Protein AF-A0A6C0LK31-F1 (afdb_monomer)

Nearest PDB structures (foldseek):
  6zw6-assembly1_A  TM=3.833E-01  e=3.699E+00  Nostoc punctiforme
  6zw5-assembly1_A  TM=3.862E-01  e=7.317E+00  Nostoc punctiforme
  7zch-assembly1_A  TM=4.037E-01  e=6.877E+00  Homo sapiens

Radius of gyration: 30.82 Å; Cα contacts (8 Å, |Δi|>4): 39; chains: 1; bounding box: 70×50×76 Å

pLDDT: mean 77.74, std 17.27, range [34.91, 95.25]

Structure (mmCIF, N/CA/C/O backbone):
data_AF-A0A6C0LK31-F1
#
_entry.id   AF-A0A6C0LK31-F1
#
loop_
_atom_site.group_PDB
_atom_site.id
_atom_site.type_symbol
_atom_site.label_atom_id
_atom_site.label_alt_id
_atom_site.label_comp_id
_atom_site.label_asym_id
_atom_site.label_entity_id
_atom_site.label_seq_id
_atom_site.pdbx_PDB_ins_code
_atom_site.Cartn_x
_atom_site.Cartn_y
_atom_site.Cartn_z
_atom_site.occupancy
_atom_site.B_iso_or_equiv
_atom_site.auth_seq_id
_atom_site.auth_comp_id
_atom_site.auth_asym_id
_atom_site.auth_atom_id
_atom_site.pdbx_PDB_model_num
ATOM 1 N N . MET A 1 1 ? 47.644 34.933 -44.705 1.00 59.09 1 MET A N 1
ATOM 2 C CA . MET A 1 1 ? 46.760 33.971 -44.021 1.00 59.09 1 MET A CA 1
ATOM 3 C C . MET A 1 1 ? 46.422 32.898 -45.023 1.00 59.09 1 MET A C 1
ATOM 5 O O . MET A 1 1 ? 45.909 33.230 -46.085 1.00 59.09 1 MET A O 1
ATOM 9 N N . ASP A 1 2 ? 46.806 31.662 -44.735 1.00 81.31 2 ASP A N 1
ATOM 10 C CA . ASP A 1 2 ? 46.679 30.554 -45.677 1.00 81.31 2 ASP A CA 1
ATOM 11 C C . ASP A 1 2 ? 45.204 30.268 -45.976 1.00 81.31 2 ASP A C 1
ATOM 13 O O . ASP A 1 2 ? 44.368 30.251 -45.069 1.00 81.31 2 ASP A O 1
ATOM 17 N N . MET A 1 3 ? 44.864 30.061 -47.252 1.00 80.81 3 MET A N 1
ATOM 18 C CA . MET A 1 3 ? 43.480 29.822 -47.694 1.00 80.81 3 MET A CA 1
ATOM 19 C C . MET A 1 3 ? 42.827 28.620 -46.990 1.00 80.81 3 MET A C 1
ATOM 21 O O . MET A 1 3 ? 41.614 28.593 -46.794 1.00 80.81 3 MET A O 1
ATOM 25 N N . THR A 1 4 ? 43.630 27.660 -46.536 1.00 81.38 4 THR A N 1
ATOM 26 C CA . THR A 1 4 ? 43.205 26.517 -45.719 1.00 81.38 4 THR A CA 1
ATOM 27 C C . THR A 1 4 ? 42.733 26.917 -44.320 1.00 81.38 4 THR A C 1
ATOM 29 O O . THR A 1 4 ? 41.762 26.349 -43.823 1.00 81.38 4 THR A O 1
ATOM 32 N N . LEU A 1 5 ? 43.350 27.926 -43.698 1.00 80.69 5 LEU A N 1
ATOM 33 C CA . LEU A 1 5 ? 42.956 28.419 -42.375 1.00 80.69 5 LEU A CA 1
ATOM 34 C C . LEU A 1 5 ? 41.627 29.187 -42.440 1.00 80.69 5 LEU A C 1
ATOM 36 O O . LEU A 1 5 ? 40.782 29.045 -41.558 1.00 80.69 5 LEU A O 1
ATOM 40 N N . VAL A 1 6 ? 41.402 29.932 -43.528 1.00 84.75 6 VAL A N 1
ATOM 41 C CA . VAL A 1 6 ? 40.128 30.626 -43.787 1.00 84.75 6 VAL A CA 1
ATOM 42 C C . VAL A 1 6 ? 38.991 29.624 -44.014 1.00 84.75 6 VAL A C 1
ATOM 44 O O . VAL A 1 6 ? 37.902 29.801 -43.469 1.00 84.75 6 VAL A O 1
ATOM 47 N N . LEU A 1 7 ? 39.245 28.538 -44.752 1.00 84.25 7 LEU A N 1
ATOM 48 C CA . LEU A 1 7 ? 38.250 27.491 -45.001 1.00 84.25 7 LEU A CA 1
ATOM 49 C C . LEU A 1 7 ? 37.882 26.725 -43.720 1.00 84.25 7 LEU A C 1
ATOM 51 O O . LEU A 1 7 ? 36.705 26.450 -43.490 1.00 84.25 7 LEU A O 1
ATOM 55 N N . PHE A 1 8 ? 38.860 26.443 -42.855 1.00 87.25 8 PHE A N 1
ATOM 56 C CA . PHE A 1 8 ? 38.618 25.791 -41.566 1.00 87.25 8 PHE A CA 1
ATOM 57 C C . PHE A 1 8 ? 37.762 26.658 -40.630 1.00 87.25 8 PHE A C 1
ATOM 59 O O . PHE A 1 8 ? 36.777 26.173 -40.072 1.00 87.25 8 PHE A O 1
ATOM 66 N N . LEU A 1 9 ? 38.070 27.956 -40.513 1.00 85.69 9 LEU A N 1
ATOM 67 C CA . LEU A 1 9 ? 37.257 28.876 -39.708 1.00 85.69 9 LEU A CA 1
ATOM 68 C C . LEU A 1 9 ? 35.837 29.033 -40.257 1.00 85.69 9 LEU A C 1
ATOM 70 O O . LEU A 1 9 ? 34.888 29.100 -39.476 1.00 85.69 9 LEU A O 1
ATOM 74 N N . PHE A 1 10 ? 35.675 29.036 -41.580 1.00 90.06 10 PHE A N 1
ATOM 75 C CA . PHE A 1 10 ? 34.359 29.102 -42.209 1.00 90.06 10 PHE A CA 1
ATOM 76 C C . PHE A 1 10 ? 33.509 27.857 -41.907 1.00 90.06 10 PHE A C 1
ATOM 78 O O . PHE A 1 10 ? 32.332 27.977 -41.570 1.00 90.06 10 PHE A O 1
ATOM 85 N N . ILE A 1 11 ? 34.109 26.663 -41.935 1.00 88.69 11 ILE A N 1
ATOM 86 C CA . ILE A 1 11 ? 33.420 25.411 -41.589 1.00 88.69 11 ILE A CA 1
ATOM 87 C C . ILE A 1 11 ? 33.059 25.344 -40.101 1.00 88.69 11 ILE A C 1
ATOM 89 O O . ILE A 1 11 ? 31.945 24.942 -39.763 1.00 88.69 11 ILE A O 1
ATOM 93 N N . CYS A 1 12 ? 33.945 25.803 -39.210 1.00 84.19 12 CYS A N 1
ATOM 94 C CA . CYS A 1 12 ? 33.646 25.905 -37.781 1.00 84.19 12 CYS A CA 1
ATOM 95 C C . CYS A 1 12 ? 32.510 26.896 -37.508 1.00 84.19 12 CYS A C 1
ATOM 97 O O . CYS A 1 12 ? 31.648 26.620 -36.676 1.00 84.19 12 CYS A O 1
ATOM 99 N N . PHE A 1 13 ? 32.471 28.019 -38.229 1.00 87.81 13 PHE A N 1
ATOM 100 C CA . PHE A 1 13 ? 31.398 29.000 -38.109 1.00 87.81 13 PHE A CA 1
ATOM 101 C C . PHE A 1 13 ? 30.049 28.433 -38.575 1.00 87.81 13 PHE A C 1
ATOM 103 O O . PHE A 1 13 ? 29.051 28.588 -37.876 1.00 87.81 13 PHE A O 1
ATOM 110 N N . ILE A 1 14 ? 30.016 27.705 -39.697 1.00 86.12 14 ILE A N 1
ATOM 111 C CA . ILE A 1 14 ? 28.800 27.024 -40.172 1.00 86.12 14 ILE A CA 1
ATOM 112 C C . ILE A 1 14 ? 28.330 25.968 -39.168 1.00 86.12 14 ILE A C 1
ATOM 114 O O . ILE A 1 14 ? 27.145 25.923 -38.848 1.00 86.12 14 ILE A O 1
ATOM 118 N N . ALA A 1 15 ? 29.237 25.145 -38.636 1.00 83.12 15 ALA A N 1
ATOM 119 C CA . ALA A 1 15 ?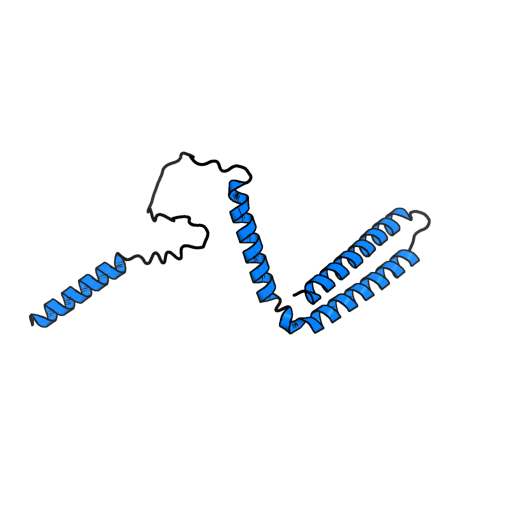 28.890 24.143 -37.631 1.00 83.12 15 ALA A CA 1
ATOM 120 C C . ALA A 1 15 ? 28.343 24.787 -36.346 1.00 83.12 15 ALA A C 1
ATOM 122 O O . ALA A 1 15 ? 27.358 24.303 -35.794 1.00 83.12 15 ALA A O 1
ATOM 123 N N . TYR A 1 16 ? 28.931 25.903 -35.909 1.00 85.44 16 TYR A N 1
ATOM 124 C CA . TYR A 1 16 ? 28.472 26.666 -34.750 1.00 85.44 16 TYR A CA 1
ATOM 125 C C . TYR A 1 16 ? 27.081 27.274 -34.971 1.00 85.44 16 TYR A C 1
ATOM 127 O O . TYR A 1 16 ? 26.211 27.129 -34.117 1.00 85.44 16 TYR A O 1
ATOM 135 N N . VAL A 1 17 ? 26.831 27.887 -36.134 1.00 81.06 17 VAL A N 1
ATOM 136 C CA . VAL A 1 17 ? 25.505 28.424 -36.483 1.00 81.06 17 VAL A CA 1
ATOM 137 C C . VAL A 1 17 ? 24.476 27.303 -36.594 1.00 81.06 17 VAL A C 1
ATOM 139 O O . VAL A 1 17 ? 23.373 27.454 -36.077 1.00 81.06 17 VAL A O 1
ATOM 142 N N . CYS A 1 18 ? 24.829 26.164 -37.195 1.00 76.75 18 CYS A N 1
ATOM 143 C CA . CYS A 1 18 ? 23.976 24.980 -37.179 1.00 76.75 18 CYS A CA 1
ATOM 144 C C . CYS A 1 18 ? 23.678 24.559 -35.739 1.00 76.75 18 CYS A C 1
ATOM 146 O O . CYS A 1 18 ? 22.517 24.424 -35.397 1.00 76.75 18 CYS A O 1
ATOM 148 N N . PHE A 1 19 ? 24.672 24.422 -34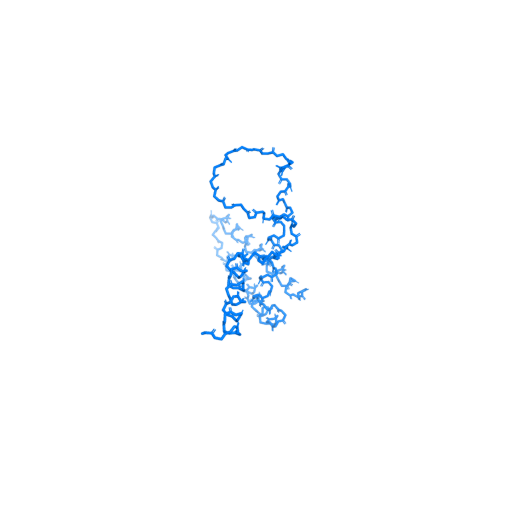.865 1.00 74.25 19 PHE A N 1
ATOM 149 C CA . PHE A 1 19 ? 24.451 23.967 -33.491 1.00 74.25 19 PHE A CA 1
ATOM 150 C C . PHE A 1 19 ? 23.615 24.946 -32.649 1.00 74.25 19 PHE A C 1
ATOM 152 O O . PHE A 1 19 ? 22.799 24.525 -31.839 1.00 74.25 19 PHE A O 1
ATOM 159 N N . VAL A 1 20 ? 23.781 26.254 -32.857 1.00 75.06 20 VAL A N 1
ATOM 160 C CA . VAL A 1 20 ? 23.000 27.294 -32.166 1.00 75.06 20 VAL A CA 1
ATOM 161 C C . VAL A 1 20 ? 21.568 27.386 -32.706 1.00 75.06 20 VAL A C 1
ATOM 163 O O . VAL A 1 20 ? 20.643 27.660 -31.944 1.00 75.06 20 VAL A O 1
ATOM 166 N N . ASN A 1 21 ? 21.365 27.157 -34.006 1.00 67.38 21 ASN A N 1
ATOM 167 C CA . ASN A 1 21 ? 20.048 27.223 -34.647 1.00 67.38 21 ASN A CA 1
ATOM 168 C C . ASN A 1 21 ? 19.265 25.901 -34.508 1.00 67.38 21 ASN A C 1
ATOM 170 O O . ASN A 1 21 ? 18.047 25.907 -34.342 1.00 67.38 21 ASN A O 1
ATOM 174 N N . TYR A 1 22 ? 19.965 24.765 -34.457 1.00 65.06 22 TYR A N 1
ATOM 175 C CA . TYR A 1 22 ? 19.446 23.490 -33.964 1.00 65.06 22 TYR A CA 1
ATOM 176 C C . TYR A 1 22 ? 19.395 23.525 -32.433 1.00 65.06 22 TYR A C 1
ATOM 178 O O . TYR A 1 22 ? 20.104 22.808 -31.735 1.00 65.06 22 TYR A O 1
ATOM 186 N N . ASN A 1 23 ? 18.507 24.366 -31.905 1.00 58.62 23 ASN A N 1
ATOM 187 C CA . ASN A 1 23 ? 17.949 24.189 -30.575 1.00 58.62 23 ASN A CA 1
ATOM 188 C C . ASN A 1 23 ? 17.400 22.754 -30.541 1.00 58.62 23 ASN A C 1
ATOM 190 O O . ASN A 1 23 ? 16.418 22.470 -31.231 1.00 58.62 23 ASN A O 1
ATOM 194 N N . TYR A 1 24 ? 18.107 21.838 -29.871 1.00 56.25 24 TYR A N 1
ATOM 195 C CA . TYR A 1 24 ? 17.756 20.422 -29.786 1.00 56.25 24 TYR A CA 1
ATOM 196 C C . TYR A 1 24 ? 16.356 20.294 -29.179 1.00 56.25 24 TYR A C 1
ATOM 198 O O . TYR A 1 24 ? 16.170 20.162 -27.973 1.00 56.25 24 TYR A O 1
ATOM 206 N N . SER A 1 25 ? 15.338 20.329 -30.033 1.00 52.56 25 SER A N 1
ATOM 207 C CA . SER A 1 25 ? 14.052 19.739 -29.733 1.00 52.56 25 SER A CA 1
ATOM 208 C C . SER A 1 25 ? 14.226 18.259 -30.013 1.00 52.56 25 SER A C 1
ATOM 210 O O . SER A 1 25 ? 13.926 17.765 -31.099 1.00 52.56 25 SER A O 1
ATOM 212 N N . GLU A 1 26 ? 14.790 17.555 -29.034 1.00 51.47 26 GLU A N 1
ATOM 213 C CA . GLU A 1 26 ? 14.669 16.108 -28.956 1.00 51.47 26 GLU A CA 1
ATOM 214 C C . GLU A 1 26 ? 13.189 15.804 -28.735 1.00 51.47 26 GLU A C 1
ATOM 216 O O . GLU A 1 26 ? 12.681 15.697 -27.620 1.00 51.47 26 GLU A O 1
ATOM 221 N N . GLY A 1 27 ? 12.459 15.768 -29.845 1.00 51.84 27 GLY A N 1
ATOM 222 C CA . GLY A 1 27 ? 11.091 15.309 -29.900 1.00 51.84 27 GLY A CA 1
ATOM 223 C C . GLY A 1 27 ? 11.085 13.804 -29.718 1.00 51.84 27 GLY A C 1
ATOM 224 O O . GLY A 1 27 ? 10.888 13.065 -30.680 1.00 51.84 27 GLY A O 1
ATOM 225 N N . PHE A 1 28 ? 11.259 13.342 -28.479 1.00 46.44 28 PHE A N 1
ATOM 226 C CA . PHE A 1 28 ? 10.664 12.074 -28.098 1.00 46.44 28 PHE A CA 1
ATOM 227 C C . PHE A 1 28 ? 9.159 12.290 -28.234 1.00 46.44 28 PHE A C 1
ATOM 229 O O . PHE A 1 28 ? 8.525 12.960 -27.417 1.00 46.44 28 PHE A O 1
ATOM 236 N N . THR A 1 29 ? 8.601 11.821 -29.347 1.00 52.91 29 THR A N 1
ATOM 237 C CA . THR A 1 29 ? 7.153 11.724 -29.474 1.00 52.91 29 THR A CA 1
ATOM 238 C C . THR A 1 29 ? 6.786 10.638 -28.480 1.00 52.91 29 THR A C 1
ATOM 240 O O . THR A 1 29 ? 7.002 9.458 -28.750 1.00 52.91 29 THR A O 1
ATOM 243 N N . ASP A 1 30 ? 6.355 11.022 -27.278 1.00 54.53 30 ASP A N 1
ATOM 244 C CA . ASP A 1 30 ? 5.744 10.038 -26.400 1.00 54.53 30 ASP A CA 1
ATOM 245 C C . ASP A 1 30 ? 4.496 9.480 -27.113 1.00 54.53 30 ASP A C 1
ATOM 247 O O . ASP A 1 30 ? 3.963 10.070 -28.065 1.00 54.53 30 ASP A O 1
ATOM 251 N N . ALA A 1 31 ? 4.032 8.313 -26.685 1.00 50.97 31 ALA A N 1
ATOM 252 C CA . ALA A 1 31 ? 2.908 7.620 -27.304 1.00 50.97 31 ALA A CA 1
ATOM 253 C C . ALA A 1 31 ? 1.550 8.372 -27.209 1.00 50.97 31 ALA A C 1
ATOM 255 O O . ALA A 1 31 ? 0.512 7.762 -27.455 1.00 50.97 31 ALA A O 1
ATOM 256 N N . SER A 1 32 ? 1.521 9.670 -26.864 1.00 61.97 32 SER A N 1
ATOM 257 C CA . SER A 1 32 ? 0.333 10.537 -26.872 1.00 61.97 32 SER A CA 1
ATOM 258 C C . SER A 1 32 ? 0.104 11.310 -28.178 1.00 61.97 32 SER A C 1
ATOM 260 O O . SER A 1 32 ? -0.936 11.951 -28.320 1.00 61.97 32 SER A O 1
ATOM 262 N N . GLY A 1 33 ? 1.027 11.273 -29.148 1.00 50.28 33 GLY A N 1
ATOM 263 C CA . GLY A 1 33 ? 0.806 11.860 -30.480 1.00 50.28 33 GLY A CA 1
ATOM 264 C C . GLY A 1 33 ? 0.589 13.382 -30.510 1.00 50.28 33 GLY A C 1
ATOM 265 O O . GLY A 1 33 ? 0.152 13.917 -31.529 1.00 50.28 33 GLY A O 1
ATOM 266 N N . ASN A 1 34 ? 0.898 14.108 -29.432 1.00 52.06 34 ASN A N 1
ATOM 267 C CA . ASN A 1 34 ? 0.727 15.554 -29.405 1.00 52.06 34 ASN A CA 1
ATOM 268 C C . ASN A 1 34 ? 1.996 16.265 -29.902 1.00 52.06 34 ASN A C 1
ATOM 270 O O . ASN A 1 34 ? 3.020 16.304 -29.216 1.00 52.06 34 ASN A O 1
ATOM 274 N N . ARG A 1 35 ? 1.930 16.872 -31.095 1.00 48.25 35 ARG A N 1
ATOM 275 C CA . ARG A 1 35 ? 2.987 17.760 -31.599 1.00 48.25 35 ARG A CA 1
ATOM 276 C C . ARG A 1 35 ? 3.083 18.987 -30.691 1.00 48.25 35 ARG A C 1
ATOM 278 O O . ARG A 1 35 ? 2.271 19.901 -30.799 1.00 48.25 35 ARG A O 1
ATOM 285 N N . ARG A 1 36 ? 4.106 19.051 -29.834 1.00 51.25 36 ARG A N 1
ATOM 286 C CA . ARG A 1 36 ? 4.546 20.333 -29.269 1.00 51.25 36 ARG A CA 1
ATOM 287 C C . ARG A 1 36 ? 5.232 21.118 -30.381 1.00 51.25 36 ARG A C 1
ATOM 289 O O . ARG A 1 36 ? 6.433 21.000 -30.587 1.00 51.25 36 ARG A O 1
ATOM 296 N N . THR A 1 37 ? 4.451 21.890 -31.129 1.00 45.28 37 THR A N 1
ATOM 297 C CA . THR A 1 37 ? 4.984 22.959 -31.969 1.00 45.28 37 THR A CA 1
ATOM 298 C C . THR A 1 37 ? 5.674 23.971 -31.068 1.00 45.28 37 THR A C 1
ATOM 300 O O . THR A 1 37 ? 5.040 24.659 -30.269 1.00 45.28 37 THR A O 1
ATOM 303 N N . SER A 1 38 ? 6.992 24.028 -31.192 1.00 53.47 38 SER A N 1
ATOM 304 C CA . SER A 1 38 ? 7.833 25.120 -30.735 1.00 53.47 38 SER A CA 1
ATOM 305 C C . SER A 1 38 ? 7.334 26.412 -31.384 1.00 53.47 38 SER A C 1
ATOM 307 O O . SER A 1 38 ? 7.507 26.646 -32.576 1.00 53.47 38 SER A O 1
ATOM 309 N N . THR A 1 39 ? 6.670 27.259 -30.608 1.00 43.41 39 THR A N 1
ATOM 310 C CA . THR A 1 39 ? 6.426 28.652 -30.982 1.00 43.41 39 THR A CA 1
ATOM 311 C C . THR A 1 39 ? 6.828 29.508 -29.799 1.00 43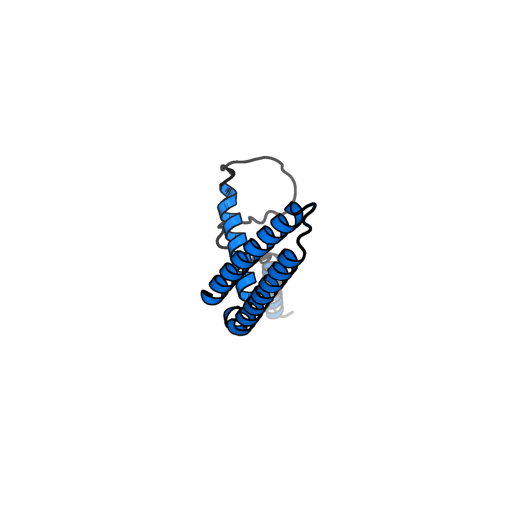.41 39 THR A C 1
ATOM 313 O O . THR A 1 39 ? 6.218 29.479 -28.732 1.00 43.41 39 THR A O 1
ATOM 316 N N . SER A 1 40 ? 7.936 30.211 -29.985 1.00 49.12 40 SER A N 1
ATOM 317 C CA . SER A 1 40 ? 8.409 31.260 -29.103 1.00 49.12 40 SER A CA 1
ATOM 318 C C . SER A 1 40 ? 7.400 32.409 -29.042 1.00 49.12 40 SER A C 1
ATOM 320 O O . SER A 1 40 ? 6.979 32.920 -30.076 1.00 49.12 40 SER A O 1
ATOM 322 N N . SER A 1 41 ? 7.128 32.836 -27.807 1.00 49.75 41 SER A N 1
ATOM 323 C CA . SER A 1 41 ? 6.631 34.147 -27.362 1.00 49.75 41 SER A CA 1
ATOM 324 C C . SER A 1 41 ? 5.247 34.654 -27.807 1.00 49.75 41 SER A C 1
ATOM 326 O O . SER A 1 41 ? 4.963 34.866 -28.978 1.00 49.75 41 SER A O 1
ATOM 328 N N . SER A 1 42 ? 4.497 35.042 -26.767 1.00 45.50 42 SER A N 1
ATOM 329 C CA . SER A 1 42 ? 3.468 36.093 -26.682 1.00 45.50 42 SER A CA 1
ATOM 330 C C . SER A 1 42 ? 2.122 35.922 -27.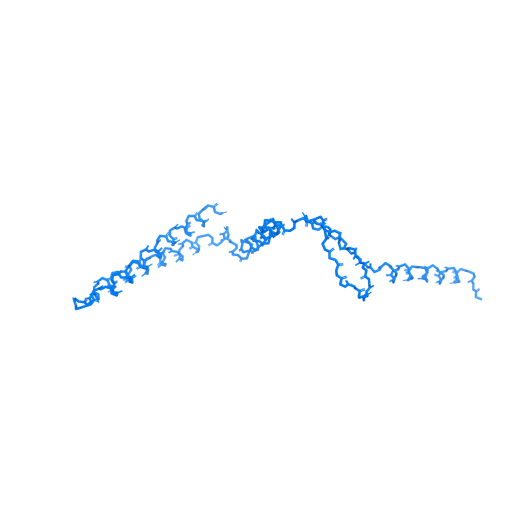400 1.00 45.50 42 SER A C 1
ATOM 332 O O . SER A 1 42 ? 2.022 35.893 -28.618 1.00 45.50 42 SER A O 1
ATOM 334 N N . SER A 1 43 ? 1.080 35.990 -26.559 1.00 44.03 43 SER A N 1
ATOM 335 C CA . SER A 1 43 ? -0.271 36.506 -26.818 1.00 44.03 43 SER A CA 1
ATOM 336 C C . SER A 1 43 ? -1.077 35.895 -27.967 1.00 44.03 43 SER A C 1
ATOM 338 O O . SER A 1 43 ? -0.995 36.325 -29.110 1.00 44.03 43 SER A O 1
ATOM 340 N N . SER A 1 44 ? -2.020 35.024 -27.619 1.00 34.91 44 SER A N 1
ATOM 341 C CA . SER A 1 44 ? -3.437 35.253 -27.933 1.00 34.91 44 SER A CA 1
ATOM 342 C C . SER A 1 44 ? -4.295 34.220 -27.216 1.00 34.91 44 SER A C 1
ATOM 344 O O . SER A 1 44 ? -4.084 33.013 -27.275 1.00 34.91 44 SER A O 1
ATOM 346 N N . SER A 1 45 ? -5.251 34.752 -26.472 1.00 45.44 45 SER A N 1
ATOM 347 C CA . SER A 1 45 ? -6.456 34.072 -26.048 1.00 45.44 45 SER A CA 1
ATOM 348 C C . SER A 1 45 ? -7.200 33.459 -27.237 1.00 45.44 45 SER A C 1
ATOM 350 O O . SER A 1 45 ? -7.115 33.958 -28.358 1.00 45.44 45 SER A O 1
ATOM 352 N N . SER A 1 46 ? -8.054 32.485 -26.904 1.00 37.47 46 SER A N 1
ATOM 353 C CA . SER A 1 46 ? -9.180 31.984 -27.706 1.00 37.47 46 SER A CA 1
ATOM 354 C C . SER A 1 46 ? -8.795 30.980 -28.805 1.00 37.47 46 SER A C 1
ATOM 356 O O . SER A 1 46 ? -7.863 31.202 -29.558 1.00 37.47 46 SER A O 1
ATOM 358 N N . THR A 1 47 ? -9.448 29.843 -29.021 1.00 39.62 47 THR A N 1
ATOM 359 C CA . THR A 1 47 ? -10.426 29.011 -28.298 1.00 39.62 47 THR A CA 1
ATOM 360 C C . THR A 1 47 ? -10.630 27.804 -29.219 1.00 39.62 47 THR A C 1
ATOM 362 O O . THR A 1 47 ? -10.763 27.998 -30.420 1.00 39.62 47 THR A O 1
ATOM 365 N N . ASN A 1 48 ? -10.687 26.600 -28.642 1.00 54.97 48 ASN A N 1
ATOM 366 C CA . ASN A 1 48 ? -11.412 25.400 -29.088 1.00 54.97 48 ASN A CA 1
ATOM 367 C C . ASN A 1 48 ? -11.550 25.072 -30.585 1.00 54.97 48 ASN A C 1
ATOM 369 O O . ASN A 1 48 ? -12.210 25.801 -31.315 1.00 54.97 48 ASN A O 1
ATOM 373 N N . SER A 1 49 ? -11.203 23.826 -30.948 1.00 41.62 49 SER A N 1
ATOM 374 C CA . SER A 1 49 ? -12.093 22.944 -31.735 1.00 41.62 49 SER A CA 1
ATOM 375 C C . SER A 1 49 ? -11.629 21.477 -31.712 1.00 41.62 49 SER A C 1
ATOM 377 O O . SER A 1 49 ? -10.684 21.100 -32.395 1.00 41.62 49 SER A O 1
ATOM 379 N N . GLY A 1 50 ? -12.330 20.655 -30.926 1.00 42.12 50 GLY A N 1
ATOM 380 C CA . GLY A 1 50 ? -12.222 19.193 -30.840 1.00 42.12 50 GLY A CA 1
ATOM 381 C C . GLY A 1 50 ? -12.706 18.752 -29.454 1.00 42.12 50 GLY A C 1
ATOM 382 O O . GLY A 1 50 ? -12.138 19.224 -28.473 1.00 42.12 50 GLY A O 1
ATOM 383 N N . PRO A 1 51 ? -13.801 17.983 -29.312 1.00 44.06 51 PRO A N 1
ATOM 384 C CA . PRO A 1 51 ? -14.585 17.957 -28.085 1.00 44.06 51 PRO A CA 1
ATOM 385 C C . PRO A 1 51 ? -13.812 17.245 -26.976 1.00 44.06 51 PRO A C 1
ATOM 387 O O . PRO A 1 51 ? -13.826 16.020 -26.869 1.00 44.06 51 PRO A O 1
ATOM 390 N N . ASN A 1 52 ? -13.187 18.030 -26.101 1.00 53.53 52 ASN A N 1
ATOM 391 C CA . ASN A 1 52 ? -12.817 17.611 -24.758 1.00 53.53 52 ASN A CA 1
ATOM 392 C C . ASN A 1 52 ? -14.108 17.356 -23.970 1.00 53.53 52 ASN A C 1
ATOM 394 O O . ASN A 1 52 ? -14.491 18.125 -23.091 1.00 53.53 52 ASN A O 1
ATOM 398 N N . GLY A 1 53 ? -14.823 16.284 -24.316 1.00 47.28 53 GLY A N 1
ATOM 399 C CA . GLY A 1 53 ? -15.788 15.697 -23.407 1.00 47.28 53 GLY A CA 1
ATOM 400 C C . GLY A 1 53 ? -15.060 15.288 -22.129 1.00 47.28 53 GLY A C 1
ATOM 401 O O . GLY A 1 53 ? -13.845 15.095 -22.128 1.00 47.28 53 GLY A O 1
ATOM 402 N N . ILE A 1 54 ? -15.800 15.095 -21.044 1.00 53.56 54 ILE A N 1
ATOM 403 C CA . ILE A 1 54 ? -15.273 14.601 -19.760 1.00 53.56 54 ILE A CA 1
ATOM 404 C C . ILE A 1 54 ? -14.411 13.321 -19.949 1.00 53.56 54 ILE A C 1
ATOM 406 O O . ILE A 1 54 ? -13.487 13.074 -19.181 1.00 53.56 54 ILE A O 1
ATOM 410 N N . ALA A 1 55 ? -14.636 12.564 -21.034 1.00 58.12 55 ALA A N 1
ATOM 411 C CA . ALA A 1 55 ? -13.860 11.392 -21.446 1.00 58.12 55 ALA A CA 1
ATOM 412 C C . ALA A 1 55 ? -12.595 11.665 -22.302 1.00 58.12 55 ALA A C 1
ATOM 414 O O . ALA A 1 55 ? -11.732 10.796 -22.383 1.00 58.12 55 ALA A O 1
ATOM 415 N N . GLY A 1 56 ? -12.435 12.838 -22.927 1.00 60.75 56 GLY A N 1
ATOM 416 C CA . GLY A 1 56 ? -11.304 13.148 -23.823 1.00 60.75 56 GLY A CA 1
ATOM 417 C C . GLY A 1 56 ? -9.945 13.179 -23.113 1.00 60.75 56 GLY A C 1
ATOM 418 O O . GLY A 1 56 ? -8.930 12.804 -23.688 1.00 60.75 56 GLY A O 1
ATOM 419 N N . ASN A 1 57 ? -9.944 13.515 -21.820 1.00 72.19 57 ASN A N 1
ATOM 420 C CA . ASN A 1 57 ? -8.763 13.442 -20.954 1.00 72.19 57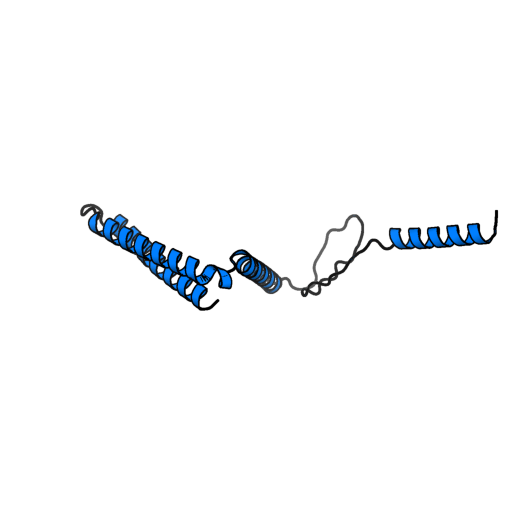 ASN A CA 1
ATOM 421 C C . ASN A 1 57 ? -8.633 12.104 -20.200 1.00 72.19 57 ASN A C 1
ATOM 423 O O . ASN A 1 57 ? -7.632 11.889 -19.515 1.00 72.19 57 ASN A O 1
ATOM 427 N N . ALA A 1 58 ? -9.608 11.190 -20.311 1.00 74.75 58 ALA A N 1
ATOM 428 C CA . ALA A 1 58 ? -9.599 9.925 -19.571 1.00 74.75 58 ALA A CA 1
ATOM 429 C C . ALA A 1 58 ? -8.476 8.989 -20.038 1.00 74.75 58 ALA A C 1
ATOM 431 O O . ALA A 1 58 ? -7.850 8.332 -19.212 1.00 74.75 58 ALA A O 1
ATOM 432 N N . SER A 1 59 ? -8.167 8.980 -21.340 1.00 80.62 59 SER A N 1
ATOM 433 C CA . SER A 1 59 ? -7.043 8.207 -21.888 1.00 80.62 59 SER A CA 1
ATOM 434 C C . SER A 1 59 ? -5.702 8.686 -21.323 1.00 80.62 59 SER A C 1
ATOM 436 O O . SER A 1 59 ? -4.882 7.882 -20.884 1.00 80.62 59 SER A O 1
ATOM 438 N N . THR A 1 60 ? -5.501 10.004 -21.259 1.00 80.75 60 THR A N 1
ATOM 439 C CA . THR A 1 60 ? -4.292 10.612 -20.686 1.00 80.75 60 THR A CA 1
ATOM 440 C C . THR A 1 60 ? -4.187 10.346 -19.184 1.00 80.75 60 THR A C 1
ATOM 442 O O . THR A 1 60 ? -3.120 9.997 -18.685 1.00 80.75 60 THR A O 1
ATOM 445 N N . TYR A 1 61 ? -5.298 10.447 -18.450 1.00 81.50 61 TYR A N 1
ATOM 446 C CA . TYR A 1 61 ? -5.337 10.117 -17.025 1.00 81.50 61 TYR A CA 1
ATOM 447 C C . TYR A 1 61 ? -5.030 8.634 -16.763 1.00 81.50 61 TYR A C 1
ATOM 449 O O . TYR A 1 61 ? -4.214 8.322 -15.897 1.00 81.50 61 TYR A O 1
ATOM 457 N N . ALA A 1 62 ? -5.608 7.721 -17.548 1.00 81.12 62 ALA A N 1
ATOM 458 C CA . ALA A 1 62 ? -5.325 6.291 -17.459 1.00 81.12 62 ALA A CA 1
ATOM 459 C C . ALA A 1 62 ? -3.852 5.974 -17.771 1.00 81.12 62 ALA A C 1
ATOM 461 O O . ALA A 1 62 ? -3.236 5.165 -17.075 1.00 81.12 62 ALA A O 1
ATOM 462 N N . ALA A 1 63 ? -3.259 6.644 -18.765 1.00 84.56 63 ALA A N 1
ATOM 463 C CA . ALA A 1 63 ? -1.83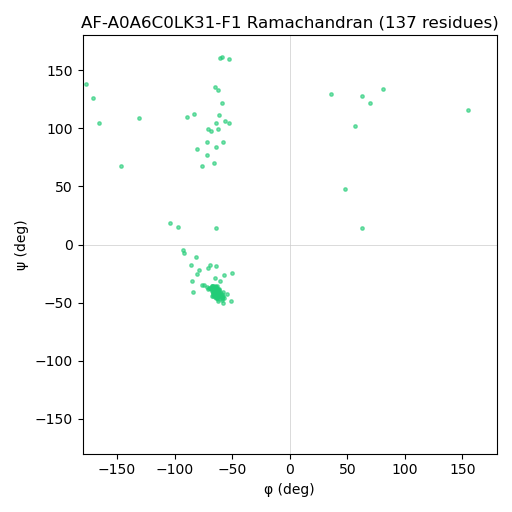8 6.514 -19.080 1.00 84.56 63 ALA A CA 1
ATOM 464 C C . ALA A 1 63 ? -0.943 6.992 -17.921 1.00 84.56 63 ALA A C 1
ATOM 466 O O . ALA A 1 63 ? -0.008 6.288 -17.543 1.00 84.56 63 ALA A O 1
ATOM 467 N N . ASN A 1 64 ? -1.271 8.126 -17.293 1.00 82.62 64 ASN A N 1
ATOM 468 C CA . ASN A 1 64 ? -0.554 8.636 -16.117 1.00 82.62 64 ASN A CA 1
ATOM 469 C C . ASN A 1 64 ? -0.681 7.705 -14.901 1.00 82.62 64 ASN A C 1
ATOM 471 O O . ASN A 1 64 ? 0.286 7.500 -14.161 1.00 82.62 64 ASN A O 1
ATOM 475 N N . LEU A 1 65 ? -1.859 7.107 -14.703 1.00 82.06 65 LEU A N 1
ATOM 476 C CA . LEU A 1 65 ? -2.085 6.133 -13.638 1.00 82.06 65 LEU A CA 1
ATOM 477 C C . LEU A 1 65 ? -1.261 4.862 -13.876 1.00 82.06 65 LEU A C 1
ATOM 479 O O . LEU A 1 65 ? -0.595 4.380 -12.960 1.00 82.06 65 LEU A O 1
ATOM 483 N N . LYS A 1 66 ? -1.226 4.368 -15.120 1.00 87.44 66 LYS A N 1
ATOM 484 C CA . LYS A 1 66 ? -0.389 3.228 -15.511 1.00 87.44 66 LYS A CA 1
ATOM 485 C C . LYS A 1 66 ? 1.099 3.527 -15.330 1.00 87.44 66 LYS A C 1
ATOM 487 O O . LYS A 1 66 ? 1.808 2.702 -14.769 1.00 87.44 66 LYS A O 1
ATOM 492 N N . ALA A 1 67 ? 1.567 4.705 -15.737 1.00 85.62 67 ALA A N 1
ATOM 493 C CA . ALA A 1 67 ? 2.959 5.112 -15.550 1.00 85.62 67 ALA A CA 1
ATOM 494 C C . ALA A 1 67 ? 3.347 5.154 -14.062 1.00 85.62 67 ALA A C 1
ATOM 496 O O . ALA A 1 67 ? 4.416 4.682 -13.679 1.00 85.62 67 ALA A O 1
ATOM 497 N N . THR A 1 68 ? 2.451 5.656 -13.209 1.00 87.12 68 THR A N 1
ATOM 498 C CA . THR A 1 68 ? 2.657 5.668 -11.753 1.00 87.12 68 THR A CA 1
ATOM 499 C C . THR A 1 68 ? 2.663 4.252 -11.175 1.00 87.12 68 THR A C 1
ATOM 501 O O . THR A 1 68 ? 3.506 3.941 -10.339 1.00 87.12 68 THR A O 1
ATOM 504 N N . SER A 1 69 ? 1.771 3.375 -11.643 1.00 86.75 69 SER A N 1
ATOM 505 C CA . SER A 1 69 ? 1.729 1.966 -11.240 1.00 86.75 69 SER A CA 1
ATOM 506 C C . SER A 1 69 ? 3.009 1.214 -11.616 1.00 86.75 69 SER A C 1
ATOM 508 O O . SER A 1 69 ? 3.550 0.512 -10.768 1.00 86.75 69 SER A O 1
ATOM 510 N N . VAL A 1 70 ? 3.535 1.409 -12.829 1.00 87.06 70 VAL A N 1
ATOM 511 C CA . VAL A 1 70 ? 4.815 0.815 -13.259 1.00 87.06 70 VAL A CA 1
ATOM 512 C C . VAL A 1 70 ? 5.964 1.343 -12.404 1.00 87.06 70 VAL A C 1
ATOM 514 O O . VAL A 1 70 ? 6.737 0.560 -11.867 1.00 87.06 70 VAL A O 1
ATOM 517 N N . LYS A 1 71 ? 6.019 2.659 -12.167 1.00 88.31 71 LYS A N 1
ATOM 518 C CA . LYS A 1 71 ? 7.029 3.251 -11.282 1.00 88.31 71 LYS A CA 1
ATOM 519 C C . LYS A 1 71 ? 6.974 2.667 -9.866 1.00 88.31 71 LYS A C 1
ATOM 521 O O . LYS A 1 71 ? 8.019 2.433 -9.263 1.00 88.31 71 LYS A O 1
ATOM 526 N N . LEU A 1 72 ? 5.776 2.454 -9.320 1.00 86.12 72 LEU A N 1
ATOM 527 C CA . LEU A 1 72 ? 5.599 1.827 -8.010 1.00 86.12 72 LEU A CA 1
ATOM 528 C C . LEU A 1 72 ? 6.044 0.362 -8.021 1.00 86.12 72 LEU A C 1
ATOM 530 O O . LEU A 1 72 ? 6.728 -0.047 -7.089 1.00 86.12 72 LEU A O 1
ATOM 534 N N . ALA A 1 73 ? 5.723 -0.395 -9.072 1.00 83.69 73 ALA A N 1
ATOM 535 C CA . ALA A 1 73 ? 6.189 -1.771 -9.229 1.00 83.69 73 ALA A CA 1
ATOM 536 C C . ALA A 1 73 ? 7.727 -1.845 -9.249 1.00 83.69 73 ALA A C 1
ATOM 538 O O . ALA A 1 73 ? 8.316 -2.628 -8.501 1.00 83.69 73 ALA A O 1
ATOM 539 N N . ASP A 1 74 ? 8.373 -0.957 -10.010 1.00 84.31 74 ASP A N 1
ATOM 540 C CA . ASP A 1 74 ? 9.833 -0.873 -10.100 1.00 84.31 74 ASP A CA 1
ATOM 541 C C . ASP A 1 74 ? 10.476 -0.427 -8.781 1.00 84.31 74 ASP A C 1
ATOM 543 O O . ASP A 1 74 ? 11.549 -0.902 -8.426 1.00 84.31 74 ASP A O 1
ATOM 547 N N . THR A 1 75 ? 9.827 0.475 -8.035 1.00 87.44 75 THR A N 1
ATOM 548 C CA . THR A 1 75 ? 10.345 0.999 -6.756 1.00 87.44 75 THR A CA 1
ATOM 549 C C . THR A 1 75 ? 10.195 -0.004 -5.616 1.00 87.44 75 THR A C 1
ATOM 551 O O . THR A 1 75 ? 11.043 -0.058 -4.727 1.00 87.44 75 THR A O 1
ATOM 554 N N . LEU A 1 76 ? 9.118 -0.790 -5.620 1.00 85.88 76 LEU A N 1
ATOM 555 C CA . LEU A 1 76 ? 8.864 -1.796 -4.593 1.00 85.88 76 LEU A CA 1
ATOM 556 C C . LEU A 1 76 ? 9.688 -3.069 -4.818 1.00 85.88 76 LEU A C 1
ATOM 558 O O . LEU A 1 76 ? 9.912 -3.802 -3.868 1.00 85.88 76 LEU A O 1
ATOM 562 N N . LEU A 1 77 ? 10.167 -3.348 -6.037 1.00 88.50 77 LEU A N 1
ATOM 563 C CA . LEU A 1 77 ? 10.927 -4.570 -6.344 1.00 88.50 77 LEU A CA 1
ATOM 564 C C . LEU A 1 77 ? 10.233 -5.830 -5.782 1.00 88.50 77 LEU A C 1
ATOM 566 O O . LEU A 1 77 ? 10.862 -6.671 -5.133 1.00 88.50 77 LEU A O 1
ATOM 570 N N . ILE A 1 78 ? 8.921 -5.945 -6.019 1.00 86.06 78 ILE A N 1
ATOM 571 C CA . ILE A 1 78 ? 8.055 -6.975 -5.414 1.00 86.06 78 ILE A CA 1
ATOM 572 C C . ILE A 1 78 ? 8.606 -8.378 -5.661 1.00 86.06 78 ILE A C 1
ATOM 574 O O . ILE A 1 78 ? 8.693 -9.169 -4.731 1.00 86.06 78 ILE A O 1
ATOM 578 N N . THR A 1 79 ? 9.087 -8.652 -6.872 1.00 85.88 79 THR A N 1
ATOM 579 C CA . THR A 1 79 ? 9.672 -9.947 -7.245 1.00 85.88 79 THR A CA 1
ATOM 580 C C . THR A 1 79 ? 10.907 -10.319 -6.421 1.00 85.88 79 THR A C 1
ATOM 582 O O . THR A 1 79 ? 11.145 -11.497 -6.166 1.00 85.88 79 THR A O 1
ATOM 585 N N . LYS A 1 80 ? 11.694 -9.333 -5.974 1.00 87.25 80 LYS A N 1
ATOM 586 C CA . LYS A 1 80 ? 12.918 -9.555 -5.193 1.00 87.25 80 LYS A CA 1
ATOM 587 C C . LYS A 1 80 ? 12.631 -9.725 -3.704 1.00 87.25 80 LYS A C 1
ATOM 589 O O . LYS A 1 80 ? 13.247 -10.573 -3.068 1.00 87.25 80 LYS A O 1
ATOM 594 N N . TYR A 1 81 ? 11.721 -8.921 -3.158 1.00 91.00 81 TYR A N 1
ATOM 595 C CA . TYR A 1 81 ? 11.404 -8.898 -1.725 1.00 91.00 81 TYR A CA 1
ATOM 596 C C . TYR A 1 81 ? 10.077 -9.596 -1.395 1.00 91.00 81 TYR A C 1
ATOM 598 O O . TYR A 1 81 ? 9.521 -9.389 -0.321 1.00 91.00 81 TYR A O 1
ATOM 606 N N . ARG A 1 82 ? 9.566 -10.447 -2.296 1.00 88.88 82 ARG A N 1
ATOM 607 C CA . ARG A 1 82 ? 8.271 -11.138 -2.163 1.00 88.88 82 ARG A CA 1
ATOM 608 C C . ARG A 1 82 ? 8.127 -11.845 -0.814 1.00 88.88 82 ARG A C 1
ATOM 610 O O . ARG A 1 82 ? 7.142 -11.625 -0.121 1.00 88.88 82 ARG A O 1
ATOM 617 N N . SER A 1 83 ? 9.137 -12.623 -0.415 1.00 90.06 83 SER A N 1
ATOM 618 C CA . SER A 1 83 ? 9.144 -13.356 0.864 1.00 90.06 83 SER A CA 1
ATOM 619 C C . SER A 1 83 ? 9.094 -12.425 2.081 1.00 90.06 83 SER A C 1
ATOM 621 O O . SER A 1 83 ? 8.421 -12.727 3.070 1.00 90.06 83 SER A O 1
ATOM 623 N N . ASP A 1 84 ? 9.793 -11.290 2.023 1.00 90.62 84 ASP A N 1
ATOM 624 C CA . ASP A 1 84 ? 9.799 -10.305 3.107 1.00 90.62 84 ASP A CA 1
ATOM 625 C C . ASP A 1 84 ? 8.445 -9.587 3.189 1.00 90.62 84 ASP A C 1
ATOM 627 O O . ASP A 1 84 ? 7.926 -9.353 4.281 1.00 90.62 84 ASP A O 1
ATOM 631 N N . TYR A 1 85 ? 7.828 -9.295 2.039 1.00 93.00 85 TYR A N 1
ATOM 632 C CA . TYR A 1 85 ? 6.492 -8.708 1.963 1.00 93.00 85 TYR A CA 1
ATOM 633 C C . TYR A 1 85 ? 5.399 -9.659 2.440 1.00 93.00 85 TYR A C 1
ATOM 635 O O . TYR A 1 85 ? 4.557 -9.237 3.229 1.00 93.00 85 TYR A O 1
ATOM 643 N N . GLU A 1 86 ? 5.426 -10.934 2.053 1.00 90.62 86 GLU A N 1
ATOM 644 C CA . GLU A 1 86 ? 4.511 -11.949 2.590 1.00 90.62 86 GLU A CA 1
ATOM 645 C C . GLU A 1 86 ? 4.632 -12.046 4.113 1.00 90.62 86 GLU A C 1
ATOM 647 O O . GLU A 1 86 ? 3.624 -11.992 4.817 1.00 90.62 86 GLU A O 1
ATOM 652 N N . SER A 1 87 ? 5.862 -12.092 4.633 1.00 94.12 87 SER A N 1
ATOM 653 C CA . SER A 1 87 ? 6.113 -12.133 6.077 1.00 94.12 87 SER A CA 1
ATOM 654 C C . SER A 1 87 ? 5.578 -10.884 6.786 1.00 94.12 87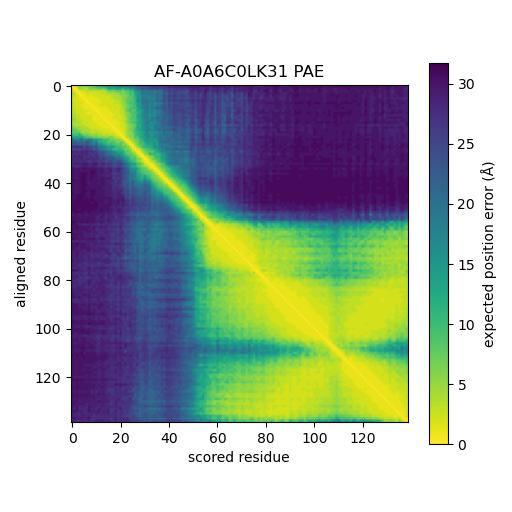 SER A C 1
ATOM 656 O O . SER A 1 87 ? 4.942 -10.981 7.835 1.00 94.12 87 SER A O 1
ATOM 658 N N . ALA A 1 88 ? 5.791 -9.695 6.215 1.00 92.56 88 ALA A N 1
ATOM 659 C CA . ALA A 1 88 ? 5.271 -8.446 6.764 1.00 92.56 88 ALA A CA 1
ATOM 660 C C . ALA A 1 88 ? 3.733 -8.399 6.757 1.00 92.56 88 ALA A C 1
ATOM 662 O O . ALA A 1 88 ? 3.134 -7.971 7.744 1.00 92.56 88 ALA A O 1
ATOM 663 N N . ILE A 1 89 ? 3.093 -8.864 5.678 1.00 93.31 89 ILE A N 1
ATOM 664 C CA . ILE A 1 89 ? 1.631 -8.913 5.552 1.00 93.31 89 ILE A CA 1
ATOM 665 C C . ILE A 1 89 ? 1.034 -9.908 6.550 1.00 93.31 89 ILE A C 1
ATOM 667 O O . ILE A 1 89 ? 0.073 -9.557 7.230 1.00 93.31 89 ILE A O 1
ATOM 671 N N . MET A 1 90 ? 1.621 -11.100 6.708 1.00 93.44 90 MET A N 1
ATOM 672 C CA . MET A 1 90 ? 1.167 -12.074 7.709 1.00 93.44 90 MET A CA 1
ATOM 673 C C . MET A 1 90 ? 1.286 -11.526 9.135 1.00 93.44 90 MET A C 1
ATOM 675 O O . MET A 1 90 ? 0.349 -11.642 9.921 1.00 93.44 90 MET A O 1
ATOM 679 N N . ASN A 1 91 ? 2.400 -10.867 9.467 1.00 93.94 91 ASN A N 1
ATOM 680 C CA . ASN A 1 91 ? 2.566 -10.230 10.776 1.00 93.94 91 ASN A CA 1
ATOM 681 C C . ASN A 1 91 ? 1.545 -9.102 11.003 1.00 93.94 91 ASN A C 1
ATOM 683 O O . ASN A 1 91 ? 1.060 -8.915 12.120 1.00 93.94 91 ASN A O 1
ATOM 687 N N . ALA A 1 92 ? 1.199 -8.350 9.955 1.00 91.50 92 ALA A N 1
ATOM 688 C CA . ALA A 1 92 ? 0.165 -7.326 10.028 1.00 91.50 92 ALA A CA 1
ATOM 689 C C . ALA A 1 92 ? -1.242 -7.929 10.188 1.00 91.50 92 ALA A C 1
ATOM 691 O O . ALA A 1 92 ? -2.048 -7.380 10.939 1.00 91.50 92 ALA A O 1
ATOM 692 N N . GLU A 1 93 ? -1.538 -9.057 9.537 1.00 93.44 93 GLU A N 1
ATOM 693 C CA . GLU A 1 93 ? -2.787 -9.796 9.744 1.00 93.44 93 GLU A CA 1
ATOM 694 C C . GLU A 1 93 ? -2.894 -10.318 11.183 1.00 93.44 93 GLU A C 1
ATOM 696 O O . GLU A 1 93 ? -3.919 -10.107 11.833 1.00 93.44 93 GLU A O 1
ATOM 701 N N . GLU A 1 94 ? -1.822 -10.902 11.719 1.00 94.00 94 GLU A N 1
ATOM 702 C CA . GLU A 1 94 ? -1.768 -11.351 13.112 1.00 94.00 94 GLU A CA 1
ATOM 703 C C . GLU A 1 94 ? -2.009 -10.183 14.082 1.00 94.00 94 GLU A C 1
ATOM 705 O O . GLU A 1 94 ? -2.844 -10.274 14.983 1.00 94.00 94 GLU A O 1
ATOM 710 N N . LEU A 1 95 ? -1.366 -9.033 13.852 1.00 93.19 95 LEU A N 1
ATOM 711 C CA . LEU A 1 95 ? -1.598 -7.825 14.645 1.00 93.19 95 LEU A CA 1
ATOM 712 C C . LEU A 1 95 ? -3.064 -7.369 14.590 1.00 93.19 95 LEU A C 1
ATOM 714 O O . LEU A 1 95 ? -3.638 -7.020 15.623 1.00 93.19 95 LEU A O 1
ATOM 718 N N . VAL A 1 96 ? -3.688 -7.365 13.407 1.00 93.88 96 VAL A N 1
ATOM 719 C CA . VAL A 1 96 ? -5.108 -7.007 13.259 1.00 93.88 96 VAL A CA 1
ATOM 720 C C . VAL A 1 96 ? -5.995 -7.989 14.021 1.00 93.88 96 VAL A C 1
ATOM 722 O O . VAL A 1 96 ? -6.898 -7.544 14.729 1.00 93.88 96 VAL A O 1
ATOM 725 N N . ASN A 1 97 ? -5.709 -9.291 13.963 1.00 93.81 97 ASN A N 1
ATOM 726 C CA . ASN A 1 97 ? -6.438 -10.305 14.727 1.00 93.81 97 ASN A CA 1
ATOM 727 C C . ASN A 1 97 ? -6.329 -10.058 16.241 1.00 93.81 97 ASN A C 1
ATOM 729 O O . ASN A 1 97 ? -7.334 -10.113 16.956 1.00 93.81 97 ASN A O 1
ATOM 733 N N . HIS A 1 98 ? -5.139 -9.700 16.734 1.00 95.25 98 HIS A N 1
ATOM 734 C CA . HIS A 1 98 ? -4.927 -9.353 18.145 1.00 95.25 98 HIS A CA 1
ATOM 735 C C . HIS A 1 98 ? -5.691 -8.085 18.534 1.00 95.25 98 HIS A C 1
ATOM 737 O O . HIS A 1 98 ? -6.335 -8.048 19.583 1.00 95.25 98 HIS A O 1
ATOM 743 N N . LEU A 1 99 ? -5.702 -7.064 17.673 1.00 92.00 99 LEU A N 1
ATOM 744 C CA . LEU A 1 99 ? -6.476 -5.839 17.890 1.00 92.00 99 LEU A CA 1
ATOM 745 C C . LEU A 1 99 ? -7.988 -6.089 17.856 1.00 92.00 99 LEU A C 1
ATOM 747 O O . LEU A 1 99 ? -8.722 -5.468 18.628 1.00 92.00 99 LEU A O 1
ATOM 751 N N . MET A 1 100 ? -8.472 -6.993 17.001 1.00 92.31 100 MET A N 1
ATOM 752 C CA . MET A 1 100 ? -9.878 -7.407 16.972 1.00 92.31 100 MET A CA 1
ATOM 753 C C . MET A 1 100 ? -10.266 -8.108 18.271 1.00 92.31 100 MET A C 1
ATOM 755 O O . MET A 1 100 ? -11.303 -7.783 18.858 1.00 92.31 100 MET A O 1
ATOM 759 N N . LEU A 1 101 ? -9.415 -9.012 18.759 1.00 92.62 101 LEU A N 1
ATOM 760 C CA . LEU A 1 101 ? -9.618 -9.688 20.035 1.00 92.62 101 LEU A CA 1
ATOM 761 C C . LEU A 1 101 ? -9.621 -8.684 21.194 1.00 92.62 101 LEU A C 1
ATOM 763 O O . LEU A 1 101 ? -10.563 -8.669 21.984 1.00 92.62 101 LEU A O 1
ATOM 767 N N . GLN A 1 102 ? -8.632 -7.788 21.256 1.00 91.94 102 GLN A N 1
ATOM 768 C CA . GLN A 1 102 ? -8.564 -6.734 22.271 1.00 91.94 102 GLN A CA 1
ATOM 769 C C . GLN A 1 102 ? -9.808 -5.841 22.237 1.00 91.94 102 GLN A C 1
ATOM 771 O O . GLN A 1 102 ? -10.376 -5.535 23.283 1.00 91.94 102 GLN A O 1
ATOM 776 N N . THR A 1 103 ? -10.253 -5.441 21.045 1.00 90.25 103 THR A N 1
ATOM 777 C CA . THR A 1 103 ? -11.447 -4.605 20.859 1.00 90.25 103 THR A CA 1
ATOM 778 C C . THR A 1 103 ? -12.697 -5.339 21.345 1.00 90.25 103 THR A C 1
ATOM 780 O O . THR A 1 103 ? -13.495 -4.758 22.071 1.00 90.25 103 THR A O 1
ATOM 783 N N . THR A 1 104 ? -12.826 -6.631 21.038 1.00 89.50 104 THR A N 1
ATOM 784 C CA . THR A 1 104 ? -13.950 -7.469 21.487 1.00 89.50 104 THR A CA 1
ATOM 785 C C . THR A 1 104 ? -13.968 -7.632 23.009 1.00 89.50 104 THR A C 1
ATOM 787 O O . THR A 1 104 ? -15.016 -7.485 23.634 1.00 89.50 104 THR A O 1
ATOM 790 N N . LEU A 1 105 ? -12.807 -7.876 23.624 1.00 90.00 105 LEU A N 1
ATOM 791 C CA . LEU A 1 105 ? -12.671 -8.008 25.079 1.00 90.00 105 LEU A CA 1
ATOM 792 C C . LEU A 1 105 ? -12.833 -6.673 25.824 1.00 90.00 105 LEU A C 1
ATOM 794 O O . LEU A 1 105 ? -13.136 -6.670 27.013 1.00 90.00 105 LEU A O 1
ATOM 798 N N . SER A 1 106 ? -12.662 -5.547 25.128 1.00 88.88 106 SER A N 1
ATOM 799 C CA . SER A 1 106 ? -12.802 -4.192 25.681 1.00 88.88 106 SER A CA 1
ATOM 800 C C . SER A 1 106 ? -14.180 -3.574 25.418 1.00 88.88 106 SER A C 1
ATOM 802 O O . SER A 1 106 ? -14.336 -2.359 25.551 1.00 88.88 106 SER A O 1
ATOM 804 N N . ILE A 1 107 ? -15.181 -4.373 25.020 1.00 89.31 107 ILE A N 1
ATOM 805 C CA . ILE A 1 107 ? -16.544 -3.880 24.795 1.00 89.31 107 ILE A CA 1
ATOM 806 C C . ILE A 1 107 ? -17.093 -3.253 26.074 1.00 89.31 107 ILE A C 1
ATOM 808 O O . ILE A 1 107 ? -17.244 -3.900 27.111 1.00 89.31 107 ILE A O 1
ATOM 812 N N . ASN A 1 108 ? -17.458 -1.977 25.967 1.00 83.00 108 ASN A N 1
ATOM 813 C CA . ASN A 1 108 ? -18.214 -1.299 27.001 1.00 83.00 108 ASN A CA 1
ATOM 814 C C . ASN A 1 108 ? -19.702 -1.609 26.812 1.00 83.00 108 ASN A C 1
ATOM 816 O O . ASN A 1 108 ? -20.330 -1.149 25.858 1.00 83.00 108 ASN A O 1
ATOM 820 N N . THR A 1 109 ? -20.281 -2.363 27.743 1.00 83.44 109 THR A N 1
ATOM 821 C CA . THR A 1 109 ? -21.688 -2.784 27.689 1.00 83.44 109 THR A CA 1
ATOM 822 C C . THR A 1 109 ? -22.681 -1.621 27.762 1.00 83.44 109 THR A C 1
ATOM 824 O O . THR A 1 109 ? -23.822 -1.780 27.339 1.00 83.44 109 THR A O 1
ATOM 827 N N . ALA A 1 110 ? -22.262 -0.438 28.225 1.00 86.00 110 ALA A N 1
ATOM 828 C CA . ALA A 1 110 ? -23.103 0.757 28.252 1.00 86.00 110 ALA A CA 1
ATOM 829 C C . ALA A 1 110 ? -23.184 1.477 26.892 1.00 86.00 110 ALA A C 1
ATOM 831 O O . ALA A 1 110 ? -24.160 2.180 26.633 1.00 86.00 110 ALA A O 1
ATOM 832 N N . LYS A 1 111 ? -22.169 1.328 26.026 1.00 84.56 111 LYS A N 1
ATOM 833 C CA . LYS A 1 111 ? -22.104 1.932 24.680 1.00 84.56 111 LYS A CA 1
ATOM 834 C C . LYS A 1 111 ? -21.360 1.008 23.700 1.00 84.56 111 LYS A C 1
ATOM 836 O O . LYS A 1 111 ? -20.279 1.356 23.228 1.00 84.56 111 LYS A O 1
ATOM 841 N N . PRO A 1 112 ? -21.925 -0.162 23.360 1.00 85.25 112 PRO A N 1
ATOM 842 C CA . PRO A 1 112 ? -21.230 -1.165 22.549 1.00 85.25 112 PRO A CA 1
ATOM 843 C C . PRO A 1 112 ? -21.022 -0.736 21.088 1.00 85.25 112 PRO A C 1
ATOM 845 O O . PRO A 1 112 ? -20.192 -1.307 20.386 1.00 85.25 112 PRO A O 1
ATOM 848 N N . GLN A 1 113 ? -21.767 0.267 20.620 1.00 86.75 113 GLN A N 1
ATOM 849 C CA . GLN A 1 113 ? -21.808 0.669 19.216 1.00 86.75 113 GLN A CA 1
ATOM 850 C C . GLN A 1 113 ? -20.449 1.155 18.685 1.00 86.75 113 GLN A C 1
ATOM 852 O O . GLN A 1 113 ? -20.035 0.733 17.610 1.00 86.75 113 GLN A O 1
ATOM 857 N N . GLU A 1 114 ? -19.710 1.947 19.466 1.00 86.69 114 GLU A N 1
ATOM 858 C CA . GLU A 1 114 ? -18.376 2.441 19.084 1.00 86.69 114 GLU A CA 1
ATOM 859 C C . GLU A 1 114 ? -17.375 1.288 18.908 1.00 86.69 114 GLU A C 1
ATOM 861 O O . GLU A 1 114 ? -16.592 1.239 17.956 1.00 86.69 114 GLU A O 1
ATOM 866 N N . THR A 1 115 ? -17.431 0.306 19.808 1.00 86.19 115 THR A N 1
ATOM 867 C CA . THR A 1 115 ? -16.554 -0.863 19.758 1.00 86.19 115 THR A CA 1
ATOM 868 C C . THR A 1 115 ? -16.892 -1.774 18.577 1.00 86.19 115 THR A C 1
ATOM 870 O O . THR A 1 115 ? -15.988 -2.298 17.928 1.00 86.19 115 THR A O 1
ATOM 873 N N . ILE A 1 116 ? -18.180 -1.924 18.255 1.00 88.31 116 ILE A N 1
ATOM 874 C CA . ILE A 1 116 ? -18.645 -2.696 17.097 1.00 88.31 116 ILE A CA 1
ATOM 875 C C . ILE A 1 116 ? -18.219 -2.026 15.784 1.00 88.31 116 ILE A C 1
ATOM 877 O O . ILE A 1 116 ? -17.729 -2.708 14.887 1.00 88.31 116 ILE A O 1
ATOM 881 N N . GLU A 1 117 ? -18.334 -0.701 15.664 1.00 91.44 117 GLU A N 1
ATOM 882 C CA . GLU A 1 117 ? -17.876 0.035 14.475 1.00 91.44 117 GLU A CA 1
ATOM 883 C C . GLU A 1 117 ? -16.368 -0.130 14.253 1.00 91.44 117 GLU A C 1
ATOM 885 O O . GLU A 1 117 ? -15.920 -0.420 13.137 1.00 91.44 117 GLU A O 1
ATOM 890 N N . LYS A 1 118 ? -15.581 -0.038 15.331 1.00 89.88 118 LYS A N 1
ATOM 891 C CA . LYS A 1 118 ? -14.137 -0.288 15.284 1.00 89.88 118 LYS A CA 1
ATOM 892 C C . LYS A 1 118 ? -13.818 -1.730 14.883 1.00 89.88 118 LYS A C 1
ATOM 894 O O . LYS A 1 118 ? -12.911 -1.951 14.082 1.00 89.88 118 LYS A O 1
ATOM 899 N N . LEU A 1 119 ? -14.581 -2.706 15.376 1.00 90.81 119 LEU A N 1
ATOM 900 C CA . LEU A 1 119 ? -14.423 -4.114 15.011 1.00 90.81 119 LEU A CA 1
ATOM 901 C C . LEU A 1 119 ? -14.711 -4.359 13.519 1.00 90.81 119 LEU A C 1
ATOM 903 O O . LEU A 1 119 ? -13.961 -5.072 12.856 1.00 90.81 119 LEU A O 1
ATOM 907 N N . VAL A 1 120 ? -15.742 -3.714 12.962 1.00 93.00 120 VAL A N 1
ATOM 908 C CA . VAL A 1 120 ? -16.055 -3.779 11.522 1.00 93.00 120 VAL A CA 1
ATOM 909 C C . VAL A 1 120 ? -14.937 -3.158 10.682 1.00 93.00 120 VAL A C 1
ATOM 911 O O . VAL A 1 120 ? -14.574 -3.709 9.641 1.00 93.00 120 VAL A O 1
ATOM 914 N N . ALA A 1 121 ? -14.362 -2.035 11.121 1.00 92.88 121 ALA A N 1
ATOM 915 C CA . ALA A 1 121 ? -13.226 -1.418 10.438 1.00 92.88 121 ALA A CA 1
ATOM 916 C C . ALA A 1 121 ? -11.994 -2.342 10.419 1.00 92.88 121 ALA A C 1
ATOM 918 O O . ALA A 1 121 ? -11.362 -2.492 9.372 1.00 92.88 121 ALA A O 1
ATOM 919 N N . LEU A 1 122 ? -11.696 -3.014 11.536 1.00 91.31 122 LEU A N 1
ATOM 920 C CA . LEU A 1 122 ? -10.600 -3.985 11.618 1.00 91.31 122 LEU A CA 1
ATOM 921 C C . LEU A 1 122 ? -10.838 -5.210 10.725 1.00 91.31 122 LEU A C 1
ATOM 923 O O . LEU A 1 122 ? -9.931 -5.630 10.012 1.00 91.31 122 LEU A O 1
ATOM 927 N N . HIS A 1 123 ? -12.067 -5.728 10.665 1.00 91.75 123 HIS A N 1
ATOM 928 C CA . HIS A 1 123 ? -12.395 -6.829 9.757 1.00 91.75 123 HIS A CA 1
ATOM 929 C C . HIS A 1 123 ? -12.207 -6.444 8.277 1.00 91.75 123 HIS A C 1
ATOM 931 O O . HIS A 1 123 ? -11.689 -7.222 7.476 1.00 91.75 123 HIS A O 1
ATOM 937 N N . ARG A 1 124 ? -12.562 -5.209 7.899 1.00 92.62 124 ARG A N 1
ATOM 938 C CA . ARG A 1 124 ? -12.286 -4.692 6.547 1.00 92.62 124 ARG A CA 1
ATOM 939 C C . ARG A 1 124 ? -10.790 -4.551 6.275 1.00 92.62 124 ARG A C 1
ATOM 941 O O . ARG A 1 124 ? -10.364 -4.818 5.154 1.00 92.62 124 ARG A O 1
ATOM 948 N N . ALA A 1 125 ? -10.003 -4.162 7.279 1.00 91.69 125 ALA A N 1
ATOM 949 C CA . ALA A 1 125 ? -8.549 -4.126 7.163 1.00 91.69 125 ALA A CA 1
ATOM 950 C C . ALA A 1 1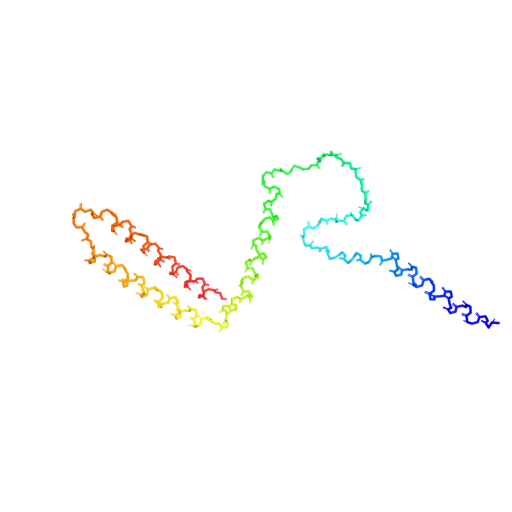25 ? -7.984 -5.527 6.889 1.00 91.69 125 ALA A C 1
ATOM 952 O O . ALA A 1 125 ? -7.172 -5.669 5.980 1.00 91.69 125 ALA A O 1
ATOM 953 N N . GLN A 1 126 ? -8.477 -6.565 7.576 1.00 91.94 126 GLN A N 1
ATOM 954 C CA . GLN A 1 126 ? -8.090 -7.956 7.310 1.00 91.94 126 GLN A CA 1
ATOM 955 C C . GLN A 1 126 ? -8.395 -8.372 5.860 1.00 91.94 126 GLN A C 1
ATOM 957 O O . GLN A 1 126 ? -7.540 -8.926 5.169 1.00 91.94 126 GLN A O 1
ATOM 962 N N . ALA A 1 127 ? -9.590 -8.053 5.353 1.00 93.44 127 ALA A N 1
ATOM 963 C CA . ALA A 1 127 ? -9.948 -8.341 3.963 1.00 93.44 127 ALA A CA 1
ATOM 964 C C . ALA A 1 127 ? -9.036 -7.609 2.958 1.00 93.44 127 ALA A C 1
ATOM 966 O O . ALA A 1 127 ? -8.647 -8.184 1.939 1.00 93.44 127 ALA A O 1
ATOM 967 N N . ALA A 1 128 ? -8.667 -6.359 3.253 1.00 91.19 128 ALA A N 1
ATOM 968 C CA . ALA A 1 128 ? -7.726 -5.593 2.443 1.00 91.19 128 ALA A CA 1
ATOM 969 C C . ALA A 1 128 ? -6.312 -6.199 2.477 1.00 91.19 128 ALA A C 1
ATOM 971 O O . ALA A 1 128 ? -5.696 -6.338 1.424 1.00 91.19 128 ALA A O 1
ATOM 972 N N . LEU A 1 129 ? -5.823 -6.622 3.647 1.00 92.12 129 LEU A N 1
ATOM 973 C CA . LEU A 1 129 ? -4.534 -7.308 3.810 1.00 92.12 129 LEU A CA 1
ATOM 974 C C . LEU A 1 129 ? -4.470 -8.602 2.987 1.00 92.12 129 LEU A C 1
ATOM 976 O O . LEU A 1 129 ? -3.495 -8.821 2.274 1.00 92.12 129 LEU A O 1
ATOM 980 N N . ASN A 1 130 ? -5.541 -9.399 2.978 1.00 91.56 130 ASN A N 1
ATOM 981 C CA . ASN A 1 130 ? -5.628 -10.600 2.142 1.00 91.56 130 ASN A CA 1
ATOM 982 C C . ASN A 1 130 ? -5.597 -10.257 0.636 1.00 91.56 130 ASN A C 1
ATOM 984 O O . ASN A 1 130 ? -4.920 -10.915 -0.153 1.00 91.56 130 ASN A O 1
ATOM 988 N N . ALA A 1 131 ? -6.267 -9.179 0.215 1.00 92.44 131 ALA A N 1
ATOM 989 C CA . ALA A 1 131 ? -6.173 -8.707 -1.167 1.00 92.44 131 ALA A CA 1
ATOM 990 C C . ALA A 1 131 ? -4.745 -8.260 -1.538 1.00 92.44 131 ALA A C 1
ATOM 992 O O . ALA A 1 131 ? -4.282 -8.561 -2.639 1.00 92.44 131 ALA A O 1
ATOM 993 N N . VAL A 1 132 ? -4.030 -7.599 -0.619 1.00 90.81 132 VAL A N 1
ATOM 994 C CA . VAL A 1 132 ? -2.618 -7.225 -0.806 1.00 90.81 132 VAL A CA 1
ATOM 995 C C . VAL A 1 132 ? -1.728 -8.469 -0.890 1.00 90.81 132 VAL A C 1
ATOM 997 O O . 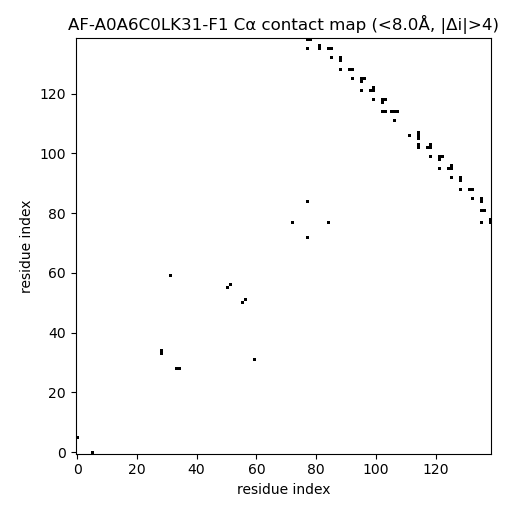VAL A 1 132 ? -0.862 -8.522 -1.757 1.00 90.81 132 VAL A O 1
ATOM 1000 N N . MET A 1 133 ? -1.975 -9.496 -0.072 1.00 91.75 133 MET A N 1
ATOM 1001 C CA . MET A 1 133 ? -1.254 -10.772 -0.151 1.00 91.75 133 MET A CA 1
ATOM 1002 C C . MET A 1 133 ? -1.416 -11.424 -1.527 1.00 91.75 133 MET A C 1
ATOM 1004 O O . MET A 1 133 ? -0.427 -11.785 -2.154 1.00 91.75 133 MET A O 1
ATOM 1008 N N . LYS A 1 134 ? -2.651 -11.501 -2.040 1.00 92.19 134 LYS A N 1
ATOM 1009 C CA . LYS A 1 134 ? -2.923 -12.033 -3.387 1.00 92.19 134 LYS A CA 1
ATOM 1010 C C . LYS A 1 134 ? -2.243 -11.221 -4.482 1.00 92.19 134 LYS A C 1
ATOM 1012 O O . LYS A 1 134 ? -1.757 -11.796 -5.447 1.00 92.19 134 LYS A O 1
ATOM 1017 N N . PHE A 1 135 ? -2.203 -9.896 -4.340 1.00 90.88 135 PHE A N 1
ATOM 1018 C CA . PHE A 1 135 ? -1.498 -9.034 -5.283 1.00 90.88 135 PHE A CA 1
ATOM 1019 C C . PHE A 1 135 ? 0.005 -9.344 -5.309 1.00 90.88 135 PHE A C 1
ATOM 1021 O O . PHE A 1 135 ? 0.557 -9.524 -6.394 1.00 90.88 135 PHE A O 1
ATOM 1028 N N . VAL A 1 136 ? 0.638 -9.473 -4.137 1.00 88.88 136 VAL A N 1
ATOM 1029 C CA . VAL A 1 136 ? 2.058 -9.844 -4.004 1.00 88.88 136 VAL A CA 1
ATOM 1030 C C . VAL A 1 136 ? 2.332 -11.259 -4.527 1.00 88.88 136 VAL A C 1
ATOM 1032 O O . VAL A 1 136 ? 3.366 -11.476 -5.144 1.00 88.88 136 VAL A O 1
ATOM 1035 N N . ASP A 1 137 ? 1.408 -12.203 -4.334 1.00 85.44 137 ASP A N 1
ATOM 1036 C CA . ASP A 1 137 ? 1.516 -13.571 -4.859 1.00 85.44 137 ASP A CA 1
ATOM 1037 C C . ASP A 1 137 ? 1.412 -13.617 -6.395 1.00 85.44 137 ASP A C 1
ATOM 1039 O O . ASP A 1 137 ? 2.138 -14.356 -7.053 1.00 85.44 137 ASP A O 1
ATOM 1043 N N . SER A 1 138 ? 0.542 -12.781 -6.972 1.00 86.56 138 SER A N 1
ATOM 1044 C CA . SER A 1 138 ? 0.313 -12.709 -8.422 1.00 86.56 138 SER A CA 1
ATOM 1045 C C . SER A 1 138 ? 1.334 -11.878 -9.215 1.00 86.56 138 SER A C 1
ATOM 1047 O O . SER A 1 138 ? 1.273 -11.894 -10.446 1.00 86.56 138 SER A O 1
ATOM 1049 N N . SER A 1 139 ? 2.199 -11.118 -8.530 1.00 77.12 139 SER A N 1
ATOM 1050 C CA . SER A 1 139 ? 3.200 -10.209 -9.124 1.00 77.12 139 SER A CA 1
ATOM 1051 C C . SER A 1 139 ? 4.539 -10.902 -9.350 1.00 77.12 139 SER A C 1
ATOM 1053 O O . SER A 1 139 ? 5.147 -10.644 -10.413 1.00 77.12 139 SER A O 1
#

Solvent-accessible surface area (backbone atoms only — not comparable to full-atom values): 8489 Å² total; per-residue (Å²): 130,59,70,67,59,55,51,51,52,52,51,52,51,52,52,50,51,47,55,67,69,52,65,83,74,78,74,75,77,56,100,78,77,72,82,81,74,90,72,85,80,82,90,78,82,87,79,88,90,74,84,74,45,92,63,60,55,44,63,59,51,52,49,53,50,49,53,50,50,51,51,48,50,66,71,61,38,52,81,80,43,38,71,60,49,50,52,52,51,51,54,51,45,51,50,46,53,52,50,43,49,52,42,63,75,60,51,44,88,92,58,44,64,66,44,51,55,52,43,53,53,46,54,52,48,47,55,51,51,52,53,50,48,51,51,61,72,75,97

Foldseek 3Di:
DDPVVVVVVVVVVVVVCVVVVCPPPPPPPDPPNDDPPDDDDDDDDDDDDDDPDVCPCVVVVVVVVVVVVVVVCVVVVLVVCLVVLLVVLVVVLVVLVVVLVVLVVPQDPVCNPVSVVVNVVSVVVNVVSVVVNVVSVVD

Sequence (139 aa):
MDMTLVLFLFICFIAYVCFVNYNYSEGFTDASGNRRTSTSSSSSSSTNSGPNGIAGNASTYAANLKATSVKLADTLLITKYRSDYESAIMNAEELVNHLMLQTTLSINTAKPQETIEKLVALHRAQAALNAVMKFVDSS

Secondary structure (DSSP, 8-state):
--HHHHHHHHHHHHHHHHHHHS--------TT--------S--------S---TTTTHHHHHHHHHHHHHHHHHHHTHHHHHHHHHHHHHHHHHHHHHHHHHHHHT--TTSHHHHHHHHHHHHHHHHHHHHHHHHHHH-

Organism: NCBI:txid1070528

Mean predicted aligned error: 17.48 Å